Protein AF-W8AX27-F1 (afdb_monomer_lite)

Radius of gyration: 18.84 Å; chains: 1; bounding box: 61×30×51 Å

Sequence (114 aa):
TGNIMEIKFDPLTFINRMGEYNGENTAELVQFVNKVELLLHSMNNYSIQSQKFIVLQIRDKIVGKANTTLLWYSIDTTNWNEIKRVL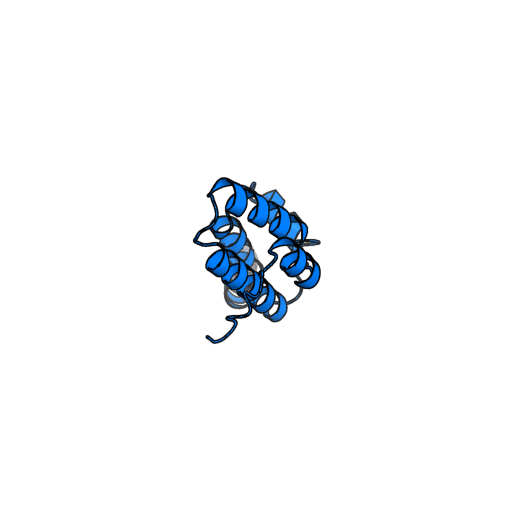IENFSERNTFLQLHEKAEKVIHKNITQ

Secondary structure (DSSP, 8-state):
----------HHHHHHHH--B-SS-HHHHHHHHHHHHHHHHHTTTS-HHHHHHHHHHHHTTB-HHHHHHHHHTT--TT-HHHHHHHHHHHHSHHHHHHHHHHHHHHHHHHHH--

Organism: Ceratitis capitata (NCBI:txid7213)

Foldseek 3Di:
DDPPPPPPDDLLVLLVVQAAAALDDQVNLVSLLVSLVVSLVVCPVPDLVVLLVSLLSSLVSYHHPLVVQCVVVVDDSSDVVRSNVSSCCRRHPVNVVVVVVVVVVVVVVVVVVD

Structure (mmCIF, N/CA/C/O backbone):
data_AF-W8AX27-F1
#
_entry.id   AF-W8AX27-F1
#
loop_
_atom_site.group_PDB
_atom_site.id
_atom_site.type_symbol
_atom_site.label_atom_id
_atom_site.label_alt_id
_atom_site.label_comp_id
_atom_site.label_asym_id
_atom_site.label_entity_id
_atom_site.label_seq_id
_atom_site.pdbx_PDB_ins_code
_atom_site.Cartn_x
_atom_site.Cartn_y
_atom_site.Cartn_z
_atom_site.occupancy
_atom_site.B_iso_or_equiv
_atom_site.auth_seq_id
_atom_site.auth_comp_id
_atom_site.auth_asym_id
_atom_site.auth_atom_id
_atom_site.pdbx_PDB_model_num
ATOM 1 N N . THR A 1 1 ? 36.597 -13.026 -17.322 1.00 39.47 1 THR A N 1
ATOM 2 C CA . THR A 1 1 ? 35.447 -12.103 -17.427 1.00 39.47 1 THR A CA 1
ATOM 3 C C . THR A 1 1 ? 34.265 -12.761 -16.753 1.00 39.47 1 THR A C 1
ATOM 5 O O . THR A 1 1 ? 33.764 -13.755 -17.257 1.00 39.47 1 THR A O 1
ATOM 8 N N . GLY A 1 2 ? 33.913 -12.319 -15.544 1.00 40.03 2 GLY A N 1
ATOM 9 C CA . GLY A 1 2 ? 32.775 -12.880 -14.815 1.00 40.03 2 GLY A CA 1
ATOM 10 C C . GLY A 1 2 ? 31.476 -12.405 -15.454 1.00 40.03 2 GLY A C 1
ATOM 11 O O . GLY A 1 2 ? 31.279 -11.201 -15.584 1.00 40.03 2 GLY A O 1
ATOM 12 N N . ASN A 1 3 ? 30.618 -13.337 -15.871 1.00 43.12 3 ASN A N 1
ATOM 13 C CA . ASN A 1 3 ? 29.241 -13.024 -16.238 1.00 43.12 3 ASN A CA 1
ATOM 14 C C . ASN A 1 3 ? 28.543 -12.480 -14.989 1.00 43.12 3 ASN A C 1
ATOM 16 O O . ASN A 1 3 ? 28.158 -13.246 -14.106 1.00 43.12 3 ASN A O 1
ATOM 20 N N . ILE A 1 4 ? 28.413 -11.157 -14.899 1.00 50.44 4 ILE A N 1
ATOM 21 C CA . ILE A 1 4 ? 27.497 -10.529 -13.954 1.00 50.44 4 ILE A CA 1
ATOM 22 C C . ILE A 1 4 ? 26.110 -10.911 -14.458 1.00 50.44 4 ILE A C 1
ATOM 24 O O . ILE A 1 4 ? 25.650 -10.424 -15.487 1.00 50.44 4 ILE A O 1
ATOM 28 N N . MET A 1 5 ? 25.489 -11.876 -13.789 1.00 47.81 5 MET A N 1
ATOM 29 C CA . MET A 1 5 ? 24.117 -12.263 -14.068 1.00 47.81 5 MET A CA 1
ATOM 30 C C . MET A 1 5 ? 23.237 -11.071 -13.670 1.00 47.81 5 MET A C 1
ATOM 32 O O . MET A 1 5 ? 23.000 -10.842 -12.486 1.00 47.81 5 MET A O 1
ATOM 36 N N . GLU A 1 6 ? 22.818 -10.261 -14.643 1.00 53.88 6 GLU A N 1
ATOM 37 C CA . GLU A 1 6 ? 21.835 -9.203 -14.411 1.00 53.88 6 GLU A CA 1
ATOM 38 C C . GLU A 1 6 ? 20.514 -9.858 -14.007 1.00 53.88 6 GLU A C 1
ATOM 40 O O . GLU A 1 6 ? 19.770 -10.389 -14.835 1.00 53.88 6 GLU A O 1
ATOM 45 N N . ILE A 1 7 ? 20.218 -9.839 -12.710 1.00 58.00 7 ILE A N 1
ATOM 46 C CA . ILE A 1 7 ? 18.887 -10.166 -12.215 1.00 58.00 7 ILE A CA 1
ATOM 47 C C . ILE A 1 7 ? 17.970 -9.042 -12.698 1.00 58.00 7 ILE A C 1
ATOM 49 O O . ILE A 1 7 ? 17.965 -7.946 -12.138 1.00 58.00 7 ILE A O 1
ATOM 53 N N . LYS A 1 8 ? 17.205 -9.299 -13.763 1.00 64.06 8 LYS A N 1
ATOM 54 C CA . LYS A 1 8 ? 16.155 -8.386 -14.220 1.00 64.06 8 LYS A CA 1
ATOM 55 C C . LYS A 1 8 ? 15.038 -8.386 -13.186 1.00 64.06 8 LYS A C 1
ATOM 57 O O . LYS A 1 8 ? 14.189 -9.273 -13.174 1.00 64.06 8 LYS A O 1
ATOM 62 N N . PHE A 1 9 ? 15.078 -7.412 -12.286 1.00 77.38 9 PHE A N 1
ATOM 63 C CA . PHE A 1 9 ? 13.979 -7.154 -11.373 1.00 77.38 9 PHE A CA 1
ATOM 64 C C . PHE A 1 9 ? 12.752 -6.729 -12.186 1.00 77.38 9 PHE A C 1
ATOM 66 O O . PHE A 1 9 ? 12.813 -5.749 -12.926 1.00 77.38 9 PHE A O 1
ATOM 73 N N . ASP A 1 10 ? 11.663 -7.485 -12.061 1.00 86.75 10 ASP A N 1
ATOM 74 C CA . ASP A 1 10 ? 10.373 -7.174 -12.674 1.00 86.75 10 ASP A CA 1
ATOM 75 C C . ASP A 1 10 ? 9.408 -6.651 -11.591 1.00 86.75 10 ASP A C 1
ATOM 77 O O . ASP A 1 10 ? 8.897 -7.446 -10.787 1.00 86.75 10 ASP A O 1
ATOM 81 N N . PRO A 1 11 ? 9.141 -5.328 -11.567 1.00 89.19 11 PRO A N 1
ATOM 82 C CA . PRO A 1 1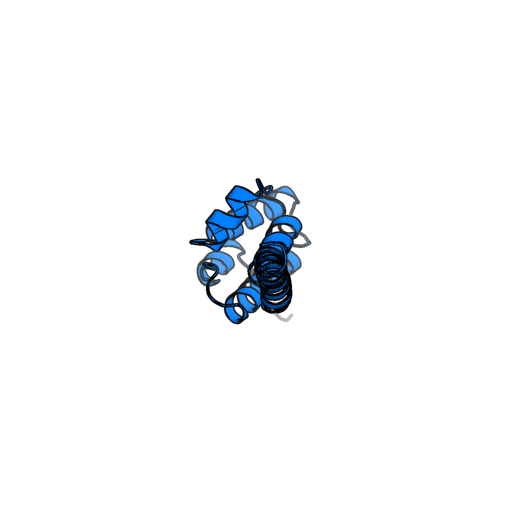1 ? 8.218 -4.700 -10.628 1.00 89.19 11 PRO A CA 1
ATOM 83 C C . PRO A 1 11 ? 6.831 -5.347 -10.585 1.00 89.19 11 PRO A C 1
ATOM 85 O O . PRO A 1 11 ? 6.261 -5.507 -9.508 1.00 89.19 11 PRO A O 1
ATOM 88 N N . LEU A 1 12 ? 6.280 -5.752 -11.732 1.00 91.12 12 LEU A N 1
ATOM 89 C CA . LEU A 1 12 ? 4.920 -6.289 -11.801 1.00 91.12 12 LEU A CA 1
ATOM 90 C C . LEU A 1 12 ? 4.855 -7.701 -11.228 1.00 91.12 12 LEU A C 1
ATOM 92 O O . LEU A 1 12 ? 3.949 -8.028 -10.457 1.00 91.12 12 LEU A O 1
ATOM 96 N N . THR A 1 13 ? 5.857 -8.526 -11.536 1.00 91.25 13 THR A N 1
ATOM 97 C CA . THR A 1 13 ? 5.993 -9.849 -10.920 1.00 91.25 13 THR A CA 1
ATOM 98 C C . THR A 1 13 ? 6.158 -9.739 -9.402 1.00 91.25 13 THR A C 1
ATOM 100 O O . THR A 1 13 ? 5.566 -10.533 -8.666 1.00 91.25 13 THR A O 1
ATOM 103 N N . PHE A 1 14 ? 6.907 -8.744 -8.912 1.00 92.06 14 PHE A N 1
ATOM 104 C CA . PHE A 1 14 ? 7.035 -8.488 -7.476 1.00 92.06 14 PHE A CA 1
ATOM 105 C C . PHE A 1 14 ? 5.685 -8.125 -6.837 1.00 92.06 14 PHE A C 1
ATOM 107 O O . PHE A 1 14 ? 5.291 -8.748 -5.850 1.00 92.06 14 PHE A O 1
ATOM 114 N N . ILE A 1 15 ? 4.940 -7.183 -7.425 1.00 93.62 15 ILE A N 1
ATOM 115 C CA . ILE A 1 15 ? 3.627 -6.738 -6.922 1.00 93.62 15 ILE A CA 1
ATOM 116 C C . ILE A 1 15 ? 2.636 -7.899 -6.853 1.00 93.62 15 ILE A C 1
ATOM 118 O O . ILE A 1 15 ? 1.926 -8.054 -5.860 1.00 93.62 15 ILE A O 1
ATOM 122 N N . ASN A 1 16 ? 2.616 -8.764 -7.866 1.00 91.44 16 ASN A N 1
ATOM 123 C CA . ASN A 1 16 ? 1.728 -9.925 -7.884 1.00 91.44 16 ASN A CA 1
ATOM 124 C C . ASN A 1 16 ? 2.028 -10.942 -6.774 1.00 91.44 16 ASN A C 1
ATOM 126 O O . ASN A 1 16 ? 1.125 -11.660 -6.355 1.00 91.44 16 ASN A O 1
ATOM 130 N N . ARG A 1 17 ? 3.264 -10.982 -6.265 1.00 91.69 17 ARG A N 1
ATOM 131 C CA . ARG A 1 17 ? 3.682 -11.857 -5.156 1.00 91.69 17 ARG A CA 1
ATOM 132 C C . ARG A 1 17 ? 3.624 -11.183 -3.785 1.00 91.69 17 ARG A C 1
ATOM 134 O O . ARG A 1 17 ? 3.809 -11.852 -2.772 1.00 91.69 17 ARG A O 1
ATOM 141 N N . MET A 1 18 ? 3.398 -9.872 -3.735 1.00 90.25 18 MET A N 1
ATOM 142 C CA . MET A 1 18 ? 3.451 -9.083 -2.503 1.00 90.25 18 MET A CA 1
ATOM 143 C C . MET A 1 18 ? 2.340 -9.455 -1.508 1.00 90.25 18 MET A C 1
ATOM 145 O O . MET A 1 18 ? 2.559 -9.340 -0.297 1.00 90.25 18 MET A O 1
ATOM 149 N N . GLY A 1 19 ? 1.209 -9.953 -2.019 1.00 92.25 19 GLY A N 1
ATOM 150 C CA . GLY A 1 19 ? -0.029 -10.148 -1.268 1.00 92.25 19 GLY A CA 1
ATOM 151 C C . GLY A 1 19 ? -0.872 -8.873 -1.219 1.00 92.25 19 GLY A C 1
ATOM 152 O O . GLY A 1 19 ? -0.452 -7.816 -1.696 1.00 92.25 19 GLY A O 1
ATOM 153 N N . GLU A 1 20 ? -2.070 -8.992 -0.659 1.00 96.75 20 GLU A N 1
ATOM 154 C CA . GLU A 1 20 ? -2.997 -7.878 -0.461 1.00 96.75 20 GLU A CA 1
ATOM 155 C C . GLU A 1 20 ? -2.976 -7.412 0.996 1.00 96.75 20 GLU A C 1
ATOM 157 O O . GLU A 1 20 ? -2.662 -8.188 1.898 1.00 96.75 20 GLU A O 1
ATOM 162 N N . TYR A 1 21 ? -3.333 -6.150 1.228 1.00 97.62 21 TYR A N 1
ATOM 163 C CA . TYR A 1 21 ? -3.545 -5.611 2.567 1.00 97.62 21 TYR A CA 1
ATOM 164 C C . TYR A 1 21 ? -4.994 -5.149 2.735 1.00 97.62 21 TYR A C 1
ATOM 166 O O . TYR A 1 21 ? -5.460 -4.280 1.996 1.00 97.62 21 TYR A O 1
ATOM 174 N N . ASN A 1 22 ? -5.704 -5.723 3.711 1.00 97.19 22 ASN A N 1
ATOM 175 C CA . ASN A 1 22 ? -7.142 -5.511 3.912 1.00 97.19 22 ASN A CA 1
ATOM 176 C C . ASN A 1 22 ? -7.493 -4.520 5.042 1.00 97.19 22 ASN A C 1
ATOM 178 O O . ASN A 1 22 ? -8.639 -4.065 5.118 1.00 97.19 22 ASN A O 1
ATOM 182 N N . GLY A 1 23 ? -6.535 -4.158 5.903 1.00 94.75 23 GLY A N 1
ATOM 183 C CA . GLY A 1 23 ? -6.774 -3.285 7.057 1.00 94.75 23 GLY A CA 1
ATOM 184 C C . GLY A 1 23 ? -7.058 -3.986 8.393 1.00 94.75 23 GLY A C 1
ATOM 185 O O . GLY A 1 23 ? -7.589 -3.328 9.289 1.00 94.75 23 GLY A O 1
ATOM 186 N N . GLU A 1 24 ? -6.768 -5.282 8.540 1.00 92.38 24 GLU A N 1
ATOM 187 C CA . GLU A 1 24 ? -7.067 -6.044 9.766 1.00 92.38 24 GLU A CA 1
ATOM 188 C C . GLU A 1 24 ? -5.892 -6.159 10.746 1.00 92.38 24 GLU A C 1
ATOM 190 O O . GLU A 1 24 ? -6.117 -6.158 11.956 1.00 92.38 24 GLU A O 1
ATOM 195 N N . ASN A 1 25 ? -4.651 -6.239 10.255 1.00 90.81 25 ASN A N 1
ATOM 196 C CA . ASN A 1 25 ? -3.484 -6.551 11.082 1.00 90.81 25 ASN A CA 1
ATOM 197 C C . ASN A 1 25 ? -2.335 -5.540 10.901 1.00 90.81 25 ASN A C 1
ATOM 199 O O . ASN A 1 25 ? -1.833 -5.322 9.798 1.00 90.81 25 ASN A O 1
ATOM 203 N N . THR A 1 26 ? -1.862 -4.964 12.009 1.00 89.94 26 THR A N 1
ATOM 204 C CA . THR A 1 26 ? -0.752 -3.995 12.030 1.00 89.94 26 THR A CA 1
ATOM 205 C C . THR A 1 26 ? 0.578 -4.584 11.554 1.00 89.94 26 THR A C 1
ATOM 207 O O . THR A 1 26 ? 1.350 -3.908 10.876 1.00 89.94 26 THR A O 1
ATOM 210 N N . ALA A 1 27 ? 0.882 -5.839 11.885 1.00 89.62 27 ALA A N 1
ATOM 211 C CA . ALA A 1 27 ? 2.104 -6.492 11.424 1.00 89.62 27 ALA A CA 1
ATOM 212 C C . ALA A 1 27 ? 2.079 -6.695 9.901 1.00 89.62 27 ALA A C 1
ATOM 214 O O . ALA A 1 27 ? 3.093 -6.483 9.235 1.00 89.62 27 ALA A O 1
ATOM 215 N N . GLU A 1 28 ? 0.915 -7.031 9.339 1.00 93.50 28 GLU A N 1
ATOM 216 C CA . GLU A 1 28 ? 0.730 -7.119 7.886 1.00 93.50 28 GLU A CA 1
ATOM 217 C C . GLU A 1 28 ? 0.871 -5.753 7.216 1.00 93.50 28 GLU A C 1
ATOM 219 O O . GLU A 1 28 ? 1.522 -5.660 6.176 1.00 93.50 28 GLU A O 1
ATOM 224 N N . LEU A 1 29 ? 0.368 -4.680 7.840 1.00 94.88 29 LEU A N 1
ATOM 225 C CA . LEU A 1 29 ? 0.603 -3.311 7.373 1.00 94.88 29 LEU A CA 1
ATOM 226 C C . LEU A 1 29 ? 2.100 -3.002 7.276 1.00 94.88 29 LEU A C 1
ATOM 228 O O . LEU A 1 29 ? 2.557 -2.494 6.253 1.00 94.88 29 LEU A O 1
ATOM 232 N N . VAL A 1 30 ? 2.870 -3.308 8.325 1.00 91.38 30 VAL A N 1
ATOM 233 C CA . VAL A 1 30 ? 4.320 -3.056 8.345 1.00 91.38 30 VAL A CA 1
ATOM 234 C C . VAL A 1 30 ? 5.018 -3.840 7.236 1.00 91.38 30 VAL A C 1
ATOM 236 O O . VAL A 1 30 ? 5.834 -3.283 6.503 1.00 91.38 30 VAL A O 1
ATOM 239 N N . GLN A 1 31 ? 4.678 -5.120 7.069 1.00 92.81 31 GLN A N 1
ATOM 240 C CA . GLN A 1 31 ? 5.245 -5.943 6.002 1.00 92.81 31 GLN A CA 1
ATOM 241 C C . GLN A 1 31 ? 4.884 -5.412 4.613 1.00 92.81 31 GLN A C 1
ATOM 243 O O . GLN A 1 31 ? 5.752 -5.348 3.743 1.00 92.81 31 GLN A O 1
ATOM 248 N N . PHE A 1 32 ? 3.628 -5.018 4.402 1.00 95.88 32 PHE A N 1
ATOM 249 C CA . PHE A 1 32 ? 3.155 -4.451 3.144 1.00 95.88 32 PHE A CA 1
ATOM 250 C C . PHE A 1 32 ? 3.903 -3.158 2.803 1.00 95.88 32 PHE A C 1
ATOM 252 O O . PHE A 1 32 ? 4.489 -3.053 1.726 1.00 95.88 32 PHE A O 1
ATOM 259 N N . VAL A 1 33 ? 3.970 -2.210 3.744 1.00 95.44 33 VAL A N 1
ATOM 260 C CA . VAL A 1 33 ? 4.677 -0.932 3.568 1.00 95.44 33 VAL A CA 1
ATOM 261 C C . VAL A 1 33 ? 6.154 -1.160 3.250 1.00 95.44 33 VAL A C 1
ATOM 263 O O . VAL A 1 33 ? 6.650 -0.600 2.275 1.00 95.44 33 VAL A O 1
ATOM 266 N N . ASN A 1 34 ? 6.840 -2.031 3.994 1.00 93.06 34 ASN A N 1
ATOM 267 C CA . ASN A 1 34 ? 8.259 -2.314 3.762 1.00 93.06 34 ASN A CA 1
ATOM 268 C C . ASN A 1 34 ? 8.520 -2.915 2.371 1.00 93.06 34 ASN A C 1
ATOM 270 O O . ASN A 1 34 ? 9.494 -2.550 1.713 1.00 93.06 34 ASN A O 1
ATOM 274 N N . LYS A 1 35 ? 7.652 -3.822 1.897 1.00 94.00 35 LYS A N 1
ATOM 275 C CA . LYS A 1 35 ? 7.761 -4.396 0.544 1.00 94.00 35 LYS A CA 1
ATOM 276 C C . LYS A 1 35 ? 7.585 -3.324 -0.534 1.00 94.00 35 LYS A C 1
ATOM 278 O O . LYS A 1 35 ? 8.342 -3.321 -1.503 1.00 94.00 35 LYS A O 1
ATOM 283 N N . VAL A 1 36 ? 6.629 -2.408 -0.361 1.00 95.69 36 VAL A N 1
ATOM 284 C CA . VAL A 1 36 ? 6.415 -1.297 -1.300 1.00 95.69 36 VAL A CA 1
ATOM 285 C C . VAL A 1 36 ? 7.605 -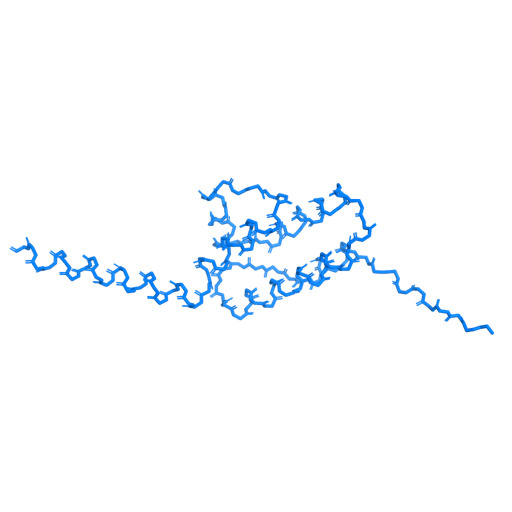0.338 -1.310 1.00 95.69 36 VAL A C 1
ATOM 287 O O . VAL A 1 36 ? 8.059 0.054 -2.381 1.00 95.69 36 VAL A O 1
ATOM 290 N N . GLU A 1 37 ? 8.150 0.020 -0.148 1.00 94.00 37 GLU A N 1
ATOM 291 C CA . GLU A 1 37 ? 9.312 0.913 -0.078 1.00 94.00 37 GLU A CA 1
ATOM 292 C C . GLU A 1 37 ? 10.551 0.306 -0.733 1.00 94.00 37 GLU A C 1
ATOM 294 O O . GLU A 1 37 ? 11.242 0.993 -1.486 1.00 94.00 37 GLU A O 1
ATOM 299 N N . LEU A 1 38 ? 10.795 -0.989 -0.516 1.00 92.06 38 LEU A N 1
ATOM 300 C CA . LEU A 1 38 ? 11.870 -1.715 -1.189 1.00 92.06 38 LEU A CA 1
ATOM 301 C C . LEU A 1 38 ? 11.694 -1.688 -2.714 1.00 92.06 38 LEU A C 1
ATOM 303 O O . LEU A 1 38 ? 12.647 -1.409 -3.445 1.00 92.06 38 LEU A O 1
ATOM 307 N N . LEU A 1 39 ? 10.472 -1.944 -3.189 1.00 93.19 39 LEU A N 1
ATOM 308 C CA . LEU A 1 39 ? 10.126 -1.889 -4.606 1.00 93.19 39 LEU A CA 1
ATOM 309 C C . LEU A 1 39 ? 10.390 -0.493 -5.183 1.00 93.19 39 LEU A C 1
ATOM 311 O O . LEU A 1 39 ? 11.141 -0.369 -6.147 1.00 93.19 39 LEU A O 1
ATOM 315 N N . LEU A 1 40 ? 9.837 0.562 -4.586 1.00 91.88 40 LEU A N 1
ATOM 316 C CA . LEU A 1 40 ? 10.003 1.924 -5.099 1.00 91.88 40 LEU A CA 1
ATOM 317 C C . LEU A 1 40 ? 11.469 2.373 -5.069 1.00 91.88 40 LEU A C 1
ATOM 319 O O . LEU A 1 40 ? 11.934 2.977 -6.032 1.00 91.88 40 LEU A O 1
ATOM 323 N N . HIS A 1 41 ? 12.227 1.995 -4.036 1.00 91.56 41 HIS A N 1
ATOM 324 C CA . HIS A 1 41 ? 13.662 2.269 -3.969 1.00 91.56 41 HIS A CA 1
ATOM 325 C C . HIS A 1 41 ? 14.438 1.597 -5.115 1.00 91.56 41 HIS A C 1
ATOM 327 O O . HIS A 1 41 ? 15.290 2.224 -5.746 1.00 91.56 41 HIS A O 1
ATOM 333 N N . SER A 1 42 ? 14.109 0.343 -5.445 1.00 89.56 42 SER A N 1
ATOM 334 C CA . SER A 1 42 ? 14.714 -0.367 -6.585 1.00 89.56 42 SER A CA 1
ATOM 335 C C . SER A 1 42 ? 14.390 0.274 -7.943 1.00 89.56 42 SER A C 1
ATOM 337 O O . SER A 1 42 ? 15.080 0.037 -8.935 1.00 89.56 42 SER A O 1
ATOM 339 N N . MET A 1 43 ? 13.362 1.125 -7.980 1.00 89.75 43 MET A N 1
ATOM 340 C CA . MET A 1 43 ? 12.879 1.810 -9.171 1.00 89.75 43 MET A CA 1
ATOM 341 C C . MET A 1 43 ? 13.352 3.262 -9.290 1.00 89.75 43 MET A C 1
ATOM 343 O O . MET A 1 43 ? 12.903 3.965 -10.192 1.00 89.75 43 MET A O 1
ATOM 347 N N . ASN A 1 44 ? 14.290 3.720 -8.456 1.00 88.56 44 ASN A N 1
ATOM 348 C CA . ASN A 1 44 ? 14.764 5.113 -8.471 1.00 88.56 44 ASN A CA 1
ATOM 349 C C . ASN A 1 44 ? 15.295 5.586 -9.839 1.00 88.56 44 ASN A C 1
ATOM 351 O O . ASN A 1 44 ? 15.202 6.769 -10.155 1.00 88.56 44 ASN A O 1
ATOM 355 N N . ASN A 1 45 ? 15.807 4.669 -10.668 1.00 89.38 45 ASN A N 1
ATOM 356 C CA . ASN A 1 45 ? 16.314 4.975 -12.013 1.00 89.38 45 ASN A CA 1
ATOM 357 C C . ASN A 1 45 ? 15.236 4.900 -13.114 1.00 89.38 45 ASN A C 1
ATOM 359 O O . ASN A 1 45 ? 15.526 5.153 -14.282 1.00 89.38 45 ASN A O 1
ATOM 363 N N . TYR A 1 46 ? 14.003 4.521 -12.772 1.00 89.75 46 TYR A N 1
ATOM 364 C CA . TYR A 1 46 ? 12.882 4.465 -13.708 1.00 89.75 46 TYR A CA 1
ATOM 365 C C . TYR A 1 46 ? 12.272 5.854 -13.882 1.00 89.75 46 TYR A C 1
ATOM 367 O O . TYR A 1 46 ? 12.340 6.701 -12.991 1.00 89.75 46 TYR A O 1
ATOM 375 N N . SER A 1 47 ? 11.604 6.071 -15.017 1.00 94.00 47 SER A N 1
ATOM 376 C CA . SER A 1 47 ? 10.886 7.322 -15.264 1.00 94.00 47 SER A CA 1
ATOM 377 C C . SER A 1 47 ? 9.804 7.582 -14.207 1.00 94.00 47 SER A C 1
ATOM 379 O O . SER A 1 47 ? 9.185 6.649 -13.689 1.00 94.00 47 SER A O 1
ATOM 381 N N . ILE A 1 48 ? 9.504 8.860 -13.956 1.00 91.81 48 ILE A N 1
ATOM 382 C CA . ILE A 1 48 ? 8.423 9.271 -13.044 1.00 91.81 48 ILE A CA 1
ATOM 383 C C . ILE A 1 48 ? 7.084 8.639 -13.456 1.00 91.81 48 ILE A C 1
ATOM 385 O O . ILE A 1 48 ? 6.316 8.211 -12.599 1.00 91.81 48 ILE A O 1
ATOM 389 N N . GLN A 1 49 ? 6.801 8.540 -14.760 1.00 93.44 49 GLN A N 1
ATOM 390 C CA . GLN A 1 49 ? 5.570 7.910 -15.248 1.00 93.44 49 GLN A CA 1
ATOM 391 C C . GLN A 1 49 ? 5.520 6.414 -14.917 1.00 93.44 49 GLN A C 1
ATOM 393 O O . GLN A 1 49 ? 4.490 5.927 -14.458 1.00 93.44 49 GLN A O 1
ATOM 398 N N . SER A 1 50 ? 6.634 5.696 -15.081 1.00 92.62 50 SER A N 1
ATOM 399 C CA . SER A 1 50 ? 6.729 4.280 -14.709 1.00 92.62 50 SER A CA 1
ATOM 400 C C . SER A 1 50 ? 6.561 4.082 -13.202 1.00 92.62 50 SER A C 1
ATOM 402 O O . SER A 1 50 ? 5.858 3.166 -12.787 1.00 92.62 50 SER A O 1
ATOM 404 N N . GLN A 1 51 ? 7.149 4.957 -12.381 1.00 92.75 51 GLN A N 1
ATOM 405 C CA . GLN A 1 51 ? 6.969 4.914 -10.927 1.00 92.75 51 GLN A CA 1
ATOM 406 C C . GLN A 1 51 ? 5.500 5.145 -10.544 1.00 92.75 51 GLN A C 1
ATOM 408 O O . GLN A 1 51 ? 4.938 4.353 -9.792 1.00 92.75 51 GLN A O 1
ATOM 413 N N . LYS A 1 52 ? 4.838 6.159 -11.122 1.00 94.44 52 LYS A N 1
ATOM 414 C CA . LYS A 1 52 ? 3.402 6.417 -10.903 1.00 94.44 52 LYS A CA 1
ATOM 415 C C . LYS A 1 52 ? 2.525 5.237 -11.313 1.00 94.44 52 LYS A C 1
ATOM 417 O O . LYS A 1 52 ? 1.610 4.876 -10.579 1.00 94.44 52 LYS A O 1
ATOM 422 N N . PHE A 1 53 ? 2.820 4.617 -12.454 1.00 94.19 53 PHE A N 1
ATOM 423 C CA . PHE A 1 53 ? 2.118 3.415 -12.898 1.00 94.19 53 PHE A CA 1
ATOM 424 C C . PHE A 1 53 ? 2.260 2.274 -11.885 1.00 94.19 53 PHE A C 1
ATOM 426 O O . PHE A 1 53 ? 1.273 1.633 -11.540 1.00 94.19 53 PHE A O 1
ATOM 433 N N . ILE A 1 54 ? 3.456 2.058 -11.340 1.00 95.06 54 ILE A N 1
ATOM 434 C CA . ILE A 1 54 ? 3.661 1.053 -10.294 1.00 95.06 54 ILE A CA 1
ATOM 435 C C . ILE A 1 54 ? 2.898 1.382 -9.010 1.00 95.06 54 ILE A C 1
ATOM 437 O O . ILE A 1 54 ? 2.317 0.475 -8.417 1.00 95.06 54 ILE A O 1
ATOM 441 N N . VAL A 1 55 ? 2.812 2.652 -8.607 1.00 96.00 55 VAL A N 1
ATOM 442 C CA . VAL A 1 55 ? 1.978 3.044 -7.457 1.00 96.00 55 VAL A CA 1
ATOM 443 C C . VAL A 1 55 ? 0.499 2.721 -7.699 1.00 96.00 55 VAL A C 1
ATOM 445 O O . VAL A 1 55 ? -0.153 2.220 -6.785 1.00 96.00 55 VAL A O 1
ATOM 448 N N . LEU A 1 56 ? -0.015 2.884 -8.925 1.00 95.12 56 LEU A N 1
ATOM 449 C CA . LEU A 1 56 ? -1.371 2.431 -9.272 1.00 95.12 56 LEU A CA 1
ATOM 450 C C . LEU A 1 56 ? -1.528 0.914 -9.097 1.00 95.12 56 LEU A C 1
ATOM 452 O O . LEU A 1 56 ? -2.496 0.460 -8.501 1.00 95.12 56 LEU A O 1
ATOM 456 N N . GLN A 1 57 ? -0.551 0.123 -9.542 1.00 95.62 57 GLN A N 1
ATOM 457 C CA . GLN A 1 57 ? -0.593 -1.335 -9.368 1.00 95.62 57 GLN A CA 1
ATOM 458 C C . GLN A 1 57 ? -0.503 -1.757 -7.890 1.00 95.62 57 GLN A C 1
ATOM 460 O O . GLN A 1 57 ? -1.122 -2.736 -7.479 1.00 95.62 57 GLN A O 1
ATOM 465 N N . ILE A 1 58 ? 0.241 -1.013 -7.065 1.00 96.25 58 ILE A N 1
ATOM 466 C CA . ILE A 1 58 ? 0.261 -1.195 -5.606 1.00 96.25 58 ILE A CA 1
ATOM 467 C C . ILE A 1 58 ? -1.105 -0.851 -5.002 1.00 96.25 58 ILE A C 1
ATOM 469 O O . ILE A 1 58 ? -1.562 -1.543 -4.092 1.00 96.25 58 ILE A O 1
ATOM 473 N N . ARG A 1 59 ? -1.772 0.199 -5.501 1.00 95.31 59 ARG A N 1
ATOM 474 C CA . ARG A 1 59 ? -3.084 0.638 -5.013 1.00 95.31 59 ARG A CA 1
ATOM 475 C C . ARG A 1 59 ? -4.146 -0.452 -5.148 1.00 95.31 59 ARG A C 1
ATOM 477 O O . ARG A 1 59 ? -4.965 -0.576 -4.236 1.00 95.31 59 ARG A O 1
ATOM 484 N N . ASP A 1 60 ? -4.077 -1.250 -6.212 1.00 94.94 60 ASP A N 1
ATOM 485 C CA . ASP A 1 60 ? -4.959 -2.398 -6.455 1.00 94.94 60 ASP A CA 1
ATOM 486 C C . ASP A 1 60 ? -4.747 -3.545 -5.450 1.00 94.94 60 ASP A C 1
ATOM 488 O O . ASP A 1 60 ? -5.640 -4.361 -5.243 1.00 94.94 60 ASP A O 1
ATOM 492 N N . LYS A 1 61 ? -3.586 -3.602 -4.780 1.00 97.31 61 LYS A N 1
ATOM 493 C CA . LYS A 1 61 ? -3.306 -4.569 -3.701 1.00 97.31 61 LYS A CA 1
ATOM 494 C C . LYS A 1 61 ? -3.815 -4.117 -2.334 1.00 97.31 61 LYS A C 1
ATOM 496 O O . LYS A 1 61 ? -3.682 -4.853 -1.358 1.00 97.31 61 LYS A O 1
ATOM 501 N N . ILE A 1 62 ? -4.387 -2.919 -2.238 1.00 96.75 62 ILE A N 1
ATOM 502 C CA . ILE A 1 62 ? -5.010 -2.420 -1.013 1.00 96.75 62 ILE A CA 1
ATOM 503 C C . ILE A 1 62 ? -6.513 -2.644 -1.135 1.00 96.75 62 ILE A C 1
ATOM 505 O O . ILE A 1 62 ? -7.188 -1.988 -1.929 1.00 96.75 62 ILE A O 1
ATOM 509 N N . VAL A 1 63 ? -7.032 -3.562 -0.326 1.00 96.81 63 VAL A N 1
ATOM 510 C CA . VAL A 1 63 ? -8.396 -4.092 -0.425 1.00 96.81 63 VAL A CA 1
ATOM 511 C C . VAL A 1 63 ? -9.168 -3.874 0.879 1.00 96.81 63 VAL A C 1
ATOM 513 O O . VAL A 1 63 ? -8.667 -3.270 1.830 1.00 96.81 63 VAL A O 1
ATOM 516 N N . GLY A 1 64 ? -10.422 -4.326 0.922 1.00 96.44 64 GLY A N 1
ATOM 517 C CA . GLY A 1 64 ? -11.226 -4.349 2.145 1.00 96.44 64 GLY A CA 1
ATOM 518 C C . GLY A 1 64 ? -11.360 -2.986 2.835 1.00 96.44 64 GLY A C 1
ATOM 519 O O . GLY A 1 64 ? -11.551 -1.953 2.189 1.00 96.44 64 GLY A O 1
ATOM 520 N N . LYS A 1 65 ? -11.246 -2.989 4.168 1.00 95.44 65 LYS A N 1
ATOM 521 C CA . LYS A 1 65 ? -11.386 -1.794 5.012 1.00 95.44 65 LYS A CA 1
ATOM 522 C C . LYS A 1 65 ? -10.330 -0.738 4.682 1.00 95.44 65 LYS A C 1
ATOM 524 O O . LYS A 1 65 ? -10.654 0.447 4.652 1.00 95.44 65 LYS A O 1
ATOM 529 N N . ALA A 1 66 ? -9.097 -1.155 4.394 1.00 95.12 66 ALA A N 1
ATOM 530 C CA . ALA A 1 66 ? -8.028 -0.243 3.992 1.00 95.12 66 ALA A CA 1
ATOM 531 C C . ALA A 1 66 ? -8.382 0.523 2.710 1.00 95.12 66 ALA A C 1
ATOM 533 O O . ALA A 1 66 ? -8.212 1.742 2.650 1.00 95.12 66 ALA A O 1
ATOM 534 N N . ASN A 1 67 ? -8.955 -0.164 1.716 1.00 95.62 67 ASN A N 1
ATOM 535 C CA . ASN A 1 67 ? -9.423 0.474 0.488 1.00 95.62 67 ASN A CA 1
ATOM 536 C C . ASN A 1 67 ? -10.531 1.502 0.756 1.00 95.62 67 ASN A C 1
ATOM 538 O O . ASN A 1 67 ? -10.459 2.627 0.264 1.00 95.62 67 ASN A O 1
ATOM 542 N N . THR A 1 68 ? -11.534 1.132 1.557 1.00 94.88 68 THR A N 1
ATOM 543 C CA . THR A 1 68 ? -12.636 2.032 1.924 1.00 94.88 68 THR A CA 1
ATOM 544 C C . THR A 1 68 ? -12.126 3.294 2.616 1.00 94.88 68 THR A C 1
ATOM 546 O O . THR A 1 68 ? -12.559 4.392 2.273 1.00 94.88 68 THR A O 1
ATOM 549 N N . THR A 1 69 ? -11.162 3.167 3.534 1.00 93.50 69 THR A N 1
ATOM 550 C CA . THR A 1 69 ? -10.541 4.323 4.190 1.00 93.50 69 THR A CA 1
ATOM 551 C C . THR A 1 69 ? -9.839 5.232 3.184 1.00 93.50 69 THR A C 1
ATOM 553 O O . THR A 1 69 ? -10.052 6.438 3.214 1.00 93.50 69 THR A O 1
ATOM 556 N N . LEU A 1 70 ? -9.055 4.690 2.249 1.00 93.12 70 LEU A N 1
ATOM 557 C CA . LEU A 1 70 ? -8.392 5.514 1.231 1.00 93.12 70 LEU A CA 1
ATOM 558 C C . LEU A 1 70 ? -9.386 6.270 0.337 1.00 93.12 70 LEU A C 1
ATOM 560 O O . LEU A 1 70 ? -9.124 7.418 -0.019 1.00 93.12 70 LEU A O 1
ATOM 564 N N . LEU A 1 71 ? -10.527 5.654 0.004 1.00 91.75 71 LEU A N 1
ATOM 565 C CA . LEU A 1 71 ? -11.592 6.307 -0.763 1.00 91.75 71 LEU A CA 1
ATOM 566 C C . LEU A 1 71 ? -12.224 7.477 0.005 1.00 91.75 71 LEU A C 1
ATOM 568 O O . LEU A 1 71 ? -12.505 8.508 -0.597 1.00 91.75 71 LEU A O 1
ATOM 572 N N . TRP A 1 72 ? -12.406 7.362 1.324 1.00 91.56 72 TRP A N 1
ATOM 573 C CA . TRP A 1 72 ? -12.939 8.457 2.148 1.00 91.56 72 TRP A CA 1
ATOM 574 C C . TRP A 1 72 ? -12.028 9.679 2.216 1.00 91.56 72 TRP A C 1
ATOM 576 O O . TRP A 1 72 ? -12.519 10.798 2.335 1.00 91.56 72 TRP A O 1
ATOM 586 N N . TYR A 1 73 ? -10.716 9.477 2.134 1.00 88.00 73 TYR A N 1
ATOM 587 C CA . TYR A 1 73 ? -9.747 10.570 2.158 1.00 88.00 73 TYR A CA 1
ATOM 588 C C . TYR A 1 73 ? -9.495 11.195 0.774 1.00 88.00 73 TYR A C 1
ATOM 590 O O . TYR A 1 73 ? -8.686 12.115 0.683 1.00 88.00 73 TYR A O 1
ATOM 598 N N . SER A 1 74 ? -10.165 10.728 -0.293 1.00 86.12 74 SER A N 1
ATOM 599 C CA . SER A 1 74 ? -9.991 11.225 -1.672 1.00 86.12 74 SER A CA 1
ATOM 600 C C . SER A 1 74 ? -8.521 11.291 -2.118 1.00 86.12 74 SER A C 1
ATOM 602 O O . SER A 1 74 ? -8.097 12.253 -2.754 1.00 86.12 74 SER A O 1
ATOM 604 N N . ILE A 1 75 ? -7.731 10.281 -1.741 1.00 81.56 75 ILE A N 1
ATOM 605 C CA . ILE A 1 75 ? -6.275 10.265 -1.944 1.00 81.56 75 ILE A CA 1
ATOM 606 C C . ILE A 1 75 ? -5.910 10.122 -3.423 1.00 81.56 75 ILE A C 1
ATOM 608 O O . ILE A 1 75 ? -6.505 9.308 -4.136 1.00 81.56 75 ILE A O 1
ATOM 612 N N . ASP A 1 76 ? -4.875 10.850 -3.864 1.00 77.94 76 ASP A N 1
ATOM 613 C CA . ASP A 1 76 ? -4.259 10.624 -5.171 1.00 77.94 76 ASP A CA 1
ATOM 614 C C . ASP A 1 76 ? -3.660 9.212 -5.217 1.00 77.94 76 ASP A C 1
ATOM 616 O O . ASP A 1 76 ? -2.664 8.887 -4.566 1.00 77.94 76 ASP A O 1
ATOM 620 N N . THR A 1 77 ? -4.274 8.362 -6.036 1.00 81.19 77 THR A N 1
ATOM 621 C CA . THR A 1 77 ? -3.886 6.957 -6.225 1.00 81.19 77 THR A CA 1
ATOM 622 C C . THR A 1 77 ? -2.470 6.756 -6.773 1.00 81.19 77 THR A C 1
ATOM 624 O O . THR A 1 77 ? -1.989 5.627 -6.770 1.00 81.19 77 THR A O 1
ATOM 627 N N . THR A 1 78 ? -1.792 7.817 -7.222 1.00 89.38 78 THR A N 1
ATOM 628 C CA . THR A 1 78 ? -0.425 7.773 -7.761 1.00 89.38 78 THR A CA 1
ATOM 629 C C . THR A 1 78 ? 0.646 8.278 -6.788 1.00 89.38 78 THR A C 1
ATOM 631 O O . THR A 1 78 ? 1.835 8.192 -7.104 1.00 89.38 78 THR A O 1
ATOM 634 N N . ASN A 1 79 ? 0.267 8.770 -5.600 1.00 92.81 79 ASN A N 1
ATOM 635 C CA . ASN A 1 79 ? 1.197 9.277 -4.589 1.00 92.81 79 ASN A CA 1
ATOM 636 C C . ASN A 1 79 ? 1.339 8.300 -3.411 1.00 92.81 79 ASN A C 1
ATOM 638 O O . ASN A 1 79 ? 0.535 8.285 -2.477 1.00 92.81 79 ASN A O 1
ATOM 642 N N . TRP A 1 80 ? 2.416 7.509 -3.418 1.00 95.44 80 TRP A N 1
ATOM 643 C CA . TRP A 1 80 ? 2.668 6.532 -2.356 1.00 95.44 80 TRP A CA 1
ATOM 644 C C . TRP A 1 80 ? 2.786 7.162 -0.965 1.00 95.44 80 TRP A C 1
ATOM 646 O O . TRP A 1 80 ? 2.314 6.574 0.002 1.00 95.44 80 TRP A O 1
ATOM 656 N N . ASN A 1 81 ? 3.372 8.354 -0.838 1.00 94.19 81 ASN A N 1
ATOM 657 C CA . ASN A 1 81 ? 3.556 8.978 0.472 1.00 94.19 81 ASN A CA 1
ATOM 658 C C . ASN A 1 81 ? 2.215 9.347 1.115 1.00 94.19 81 ASN A C 1
ATOM 660 O O . ASN A 1 81 ? 2.042 9.163 2.320 1.00 94.19 81 ASN A O 1
ATOM 664 N N . GLU A 1 82 ? 1.250 9.812 0.320 1.00 94.31 82 GLU A N 1
ATOM 665 C CA . GLU A 1 82 ? -0.107 10.081 0.802 1.00 94.31 82 GLU A CA 1
ATOM 666 C C . GLU A 1 82 ? -0.839 8.796 1.189 1.00 94.31 82 GLU A C 1
ATOM 668 O O . GLU A 1 82 ? -1.416 8.727 2.276 1.00 94.31 82 GLU A O 1
ATOM 673 N N . ILE A 1 83 ? -0.754 7.761 0.347 1.00 96.19 83 ILE A N 1
ATOM 674 C CA . ILE A 1 83 ? -1.335 6.442 0.628 1.00 96.19 83 ILE A CA 1
ATOM 675 C C . ILE A 1 83 ? -0.754 5.878 1.931 1.00 96.19 83 ILE A C 1
ATOM 677 O O . ILE A 1 83 ? -1.498 5.558 2.858 1.00 96.19 83 ILE A O 1
ATOM 681 N N . LYS A 1 84 ? 0.579 5.809 2.036 1.00 95.62 84 LYS A N 1
ATOM 682 C CA . LYS A 1 84 ? 1.306 5.320 3.214 1.00 95.62 84 LYS A CA 1
ATOM 683 C C . LYS A 1 84 ? 0.886 6.074 4.469 1.00 95.62 84 LYS A C 1
ATOM 685 O O . LYS A 1 84 ? 0.623 5.441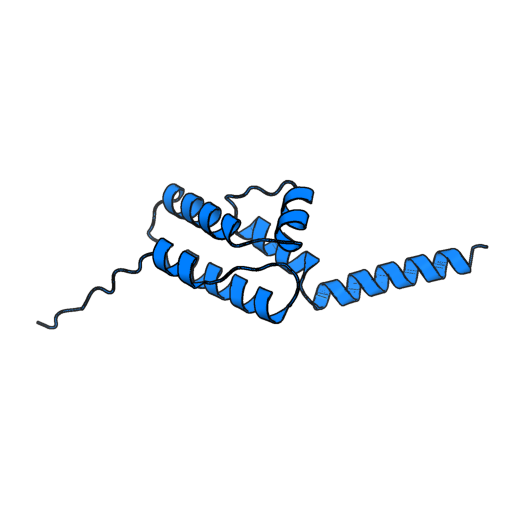 5.491 1.00 95.62 84 LYS A O 1
ATOM 690 N N . ARG A 1 85 ? 0.810 7.408 4.400 1.00 93.56 85 ARG A N 1
ATOM 691 C CA . ARG A 1 85 ? 0.403 8.247 5.530 1.00 93.56 85 ARG A CA 1
ATOM 692 C C . ARG A 1 85 ? -0.978 7.843 6.041 1.00 93.56 85 ARG A C 1
ATOM 694 O O . ARG A 1 85 ? -1.101 7.539 7.222 1.00 93.56 85 ARG A O 1
ATOM 701 N N . VAL A 1 86 ? -1.984 7.755 5.168 1.00 93.12 86 VAL A N 1
ATOM 702 C CA . VAL A 1 86 ? -3.348 7.373 5.575 1.00 93.12 86 VAL A CA 1
ATOM 703 C C . VAL A 1 86 ? -3.395 5.958 6.146 1.00 93.12 86 VAL A C 1
ATOM 705 O O . VAL A 1 86 ? -4.066 5.733 7.154 1.00 93.12 86 VAL A O 1
ATOM 708 N N . LEU A 1 87 ? -2.667 5.010 5.549 1.00 94.12 87 LEU A N 1
ATOM 709 C CA . LEU A 1 87 ? -2.617 3.638 6.054 1.00 94.12 87 LEU A CA 1
ATOM 710 C C . LEU A 1 87 ? -2.007 3.570 7.462 1.00 94.12 87 LEU A C 1
ATOM 712 O O . LEU A 1 87 ? -2.587 2.962 8.358 1.00 94.12 87 LEU A O 1
ATOM 716 N N . ILE A 1 88 ? -0.870 4.228 7.689 1.00 92.56 88 ILE A N 1
ATOM 717 C CA . ILE A 1 88 ? -0.235 4.267 9.013 1.00 92.56 88 ILE A CA 1
ATOM 718 C C . ILE A 1 88 ? -1.134 4.991 10.015 1.00 92.56 88 ILE A C 1
ATOM 720 O O . ILE A 1 88 ? -1.313 4.512 11.134 1.00 92.56 88 ILE A O 1
ATOM 724 N N . GLU A 1 89 ? -1.739 6.110 9.621 1.00 90.56 89 GLU A N 1
ATOM 725 C CA . GLU A 1 89 ? -2.582 6.898 10.514 1.00 90.56 89 GLU A CA 1
ATOM 726 C C . GLU A 1 89 ? -3.834 6.142 10.985 1.00 90.56 89 GLU A C 1
ATOM 728 O O . GLU A 1 89 ? -4.299 6.369 12.100 1.00 90.56 89 GLU A O 1
ATOM 733 N N . ASN A 1 90 ? -4.381 5.245 10.165 1.00 91.38 90 ASN A N 1
ATOM 734 C CA . ASN A 1 90 ? -5.651 4.575 10.461 1.00 91.38 90 ASN A CA 1
ATOM 735 C C . ASN A 1 90 ? -5.500 3.133 10.950 1.00 91.38 90 ASN A C 1
ATOM 737 O O . ASN A 1 90 ? -6.434 2.597 11.544 1.00 91.38 90 ASN A O 1
ATOM 741 N N . PHE A 1 91 ? -4.355 2.502 10.693 1.00 91.62 91 PHE A N 1
ATOM 742 C CA . PHE A 1 91 ? -4.177 1.072 10.932 1.00 91.62 91 PHE A CA 1
ATOM 743 C C . PHE A 1 91 ? -2.908 0.724 11.718 1.00 91.62 91 PHE A C 1
ATOM 745 O O . PHE A 1 91 ? -2.625 -0.453 11.915 1.00 91.62 91 PHE A O 1
ATOM 752 N N . SER A 1 92 ? -2.141 1.713 12.191 1.00 84.56 92 SER A N 1
ATOM 753 C CA . SER A 1 92 ? -1.076 1.454 13.164 1.00 84.56 92 SER A CA 1
ATOM 754 C C . SER A 1 92 ? -1.610 1.437 14.603 1.00 84.56 92 SER A C 1
ATOM 756 O O . SER A 1 92 ? -2.477 2.228 14.991 1.00 84.56 92 SER A O 1
ATOM 758 N N . GLU A 1 93 ? -1.046 0.565 15.440 1.00 72.75 93 GLU A N 1
ATOM 759 C CA . GLU A 1 93 ? -1.383 0.467 16.872 1.00 72.75 93 GLU A CA 1
ATOM 760 C C . GLU A 1 93 ? -1.200 1.794 17.617 1.00 72.75 93 GLU A C 1
ATOM 762 O O . GLU A 1 93 ? -1.997 2.137 18.492 1.00 72.75 93 GLU A O 1
ATOM 767 N N . ARG A 1 94 ? -0.194 2.584 17.223 1.00 61.19 94 ARG A N 1
ATOM 768 C CA . ARG A 1 94 ? 0.125 3.870 17.857 1.00 61.19 94 ARG A CA 1
ATOM 769 C C . ARG A 1 94 ? -1.029 4.871 17.749 1.00 61.19 94 ARG A C 1
ATOM 771 O O . ARG A 1 94 ? -1.298 5.590 18.707 1.00 61.19 94 ARG A O 1
ATOM 778 N N . ASN A 1 95 ? -1.751 4.861 16.629 1.00 54.88 95 ASN A N 1
ATOM 779 C CA . ASN A 1 95 ? -2.938 5.696 16.449 1.00 54.88 95 ASN A CA 1
ATOM 780 C C . ASN A 1 95 ? -4.216 5.050 16.976 1.00 54.88 95 ASN A C 1
ATOM 782 O O . ASN A 1 95 ? -5.129 5.768 17.371 1.00 54.88 95 ASN A O 1
ATOM 786 N N . THR A 1 96 ? -4.271 3.722 17.066 1.00 55.66 96 THR A N 1
ATOM 787 C CA . THR A 1 96 ? -5.406 3.032 17.692 1.00 55.66 96 THR A CA 1
ATOM 788 C C . THR A 1 96 ? -5.522 3.420 19.170 1.00 55.66 96 THR A C 1
ATOM 790 O O . THR A 1 96 ? -6.621 3.705 19.635 1.00 55.66 96 THR A O 1
ATOM 793 N N . PHE A 1 97 ? -4.399 3.543 19.891 1.00 57.53 97 PHE A N 1
ATOM 794 C CA . PHE A 1 97 ? -4.390 4.045 21.271 1.00 57.53 97 PHE A CA 1
ATOM 795 C C . PHE A 1 97 ? -4.903 5.489 21.382 1.00 57.53 97 PHE A C 1
ATOM 797 O O . PHE A 1 97 ? -5.779 5.758 22.200 1.00 57.53 97 PHE A O 1
ATOM 804 N N . LEU A 1 98 ? -4.411 6.410 20.545 1.00 56.72 98 LEU A N 1
ATOM 805 C CA . LEU A 1 98 ? -4.836 7.817 20.574 1.00 56.72 98 LEU A CA 1
ATOM 806 C C . LEU A 1 98 ? -6.316 7.980 20.191 1.00 56.72 98 LEU A C 1
ATOM 808 O O . LEU A 1 98 ? -7.049 8.692 20.869 1.00 56.72 98 LEU A O 1
ATOM 812 N N . GLN A 1 99 ? -6.795 7.254 19.179 1.00 58.78 99 GLN A N 1
ATOM 813 C CA . GLN A 1 99 ? -8.209 7.264 18.790 1.00 58.78 99 GLN A CA 1
ATOM 814 C C . GLN A 1 99 ? -9.120 6.625 19.851 1.00 58.78 99 GLN A C 1
ATOM 816 O O . GLN A 1 99 ? -10.255 7.070 20.038 1.00 58.78 99 GLN A O 1
ATOM 821 N N . LEU A 1 100 ? -8.653 5.583 20.550 1.00 59.59 100 LEU A N 1
ATOM 822 C CA . LEU A 1 100 ? -9.366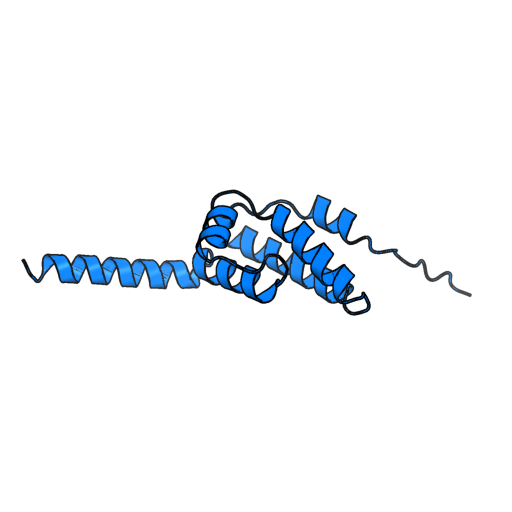 4.999 21.691 1.00 59.59 100 LEU A CA 1
ATOM 823 C C . LEU A 1 100 ? -9.391 5.959 22.885 1.00 59.59 100 LEU A C 1
ATOM 825 O O . LEU A 1 100 ? -10.436 6.084 23.518 1.00 59.59 100 LEU A O 1
ATOM 829 N N . HIS A 1 101 ? -8.294 6.671 23.152 1.00 60.78 101 HIS A N 1
ATOM 830 C CA . HIS A 1 101 ? -8.217 7.699 24.190 1.00 60.78 101 HIS A CA 1
ATOM 831 C C . HIS A 1 101 ? -9.186 8.854 23.907 1.00 60.78 101 HIS A C 1
ATOM 833 O O . HIS A 1 101 ? -10.030 9.161 24.741 1.00 60.78 101 HIS A O 1
ATOM 839 N N . GLU A 1 102 ? -9.162 9.426 22.699 1.00 62.44 102 GLU A N 1
ATOM 840 C CA . GLU A 1 102 ? -10.093 10.490 22.295 1.00 62.44 102 GLU A CA 1
ATOM 841 C C . GLU A 1 102 ? -11.563 10.038 22.341 1.00 62.44 102 GLU A C 1
ATOM 843 O O . GLU A 1 102 ? -12.453 10.805 22.719 1.00 62.44 102 GLU A O 1
ATOM 848 N N . LYS A 1 103 ? -11.852 8.782 21.968 1.00 63.22 103 LYS A N 1
ATOM 849 C CA . LYS A 1 103 ? -13.197 8.204 22.119 1.00 63.22 103 LYS A CA 1
ATOM 850 C C . LYS A 1 103 ? -13.589 8.049 23.587 1.00 63.22 103 LYS A C 1
ATOM 852 O O . LYS A 1 103 ? -14.729 8.362 23.927 1.00 63.22 103 LYS A O 1
ATOM 857 N N . ALA A 1 104 ? -12.681 7.585 24.441 1.00 63.25 104 ALA A N 1
ATOM 858 C CA . ALA A 1 104 ? -12.926 7.439 25.871 1.00 63.25 104 ALA A C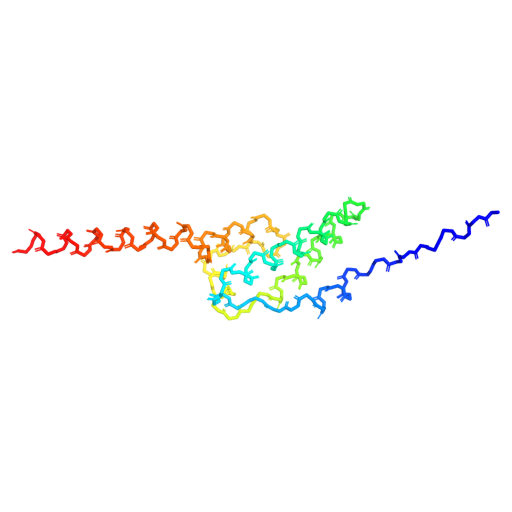A 1
ATOM 859 C C . ALA A 1 104 ? -13.192 8.800 26.535 1.00 63.25 104 ALA A C 1
ATOM 861 O O . ALA A 1 104 ? -14.175 8.939 27.261 1.00 63.25 104 ALA A O 1
ATOM 862 N N . GLU A 1 105 ? -12.408 9.831 26.212 1.00 65.69 105 GLU A N 1
ATOM 863 C CA . GLU A 1 105 ? -12.614 11.193 26.720 1.00 65.69 105 GLU A CA 1
ATOM 864 C C . GLU A 1 105 ? -13.963 11.786 26.296 1.00 65.69 105 GLU A C 1
ATOM 866 O O . GLU A 1 105 ? -14.655 12.395 27.115 1.00 65.69 105 GLU A O 1
ATOM 871 N N . LYS A 1 106 ? -14.395 11.556 25.047 1.00 66.06 106 LYS A N 1
ATOM 872 C CA . LYS A 1 106 ? -15.717 11.996 24.565 1.00 66.06 106 LYS A CA 1
ATOM 873 C C . LYS A 1 106 ? -16.876 11.312 25.294 1.00 66.06 106 LYS A C 1
ATOM 875 O O . LYS A 1 106 ? -17.897 11.952 25.537 1.00 66.06 106 LYS A O 1
ATOM 880 N N . VAL A 1 107 ? -16.739 10.033 25.649 1.00 63.78 107 VAL A N 1
ATOM 881 C CA . VAL A 1 107 ? -17.751 9.300 26.433 1.00 63.78 107 VAL A CA 1
ATOM 882 C C . VAL A 1 107 ? -17.794 9.802 27.879 1.00 63.78 107 VAL A C 1
ATOM 884 O O . VAL A 1 107 ? -18.880 10.008 28.417 1.00 63.78 107 VAL A O 1
ATOM 887 N N . ILE A 1 108 ? -16.634 10.066 28.486 1.00 56.28 108 ILE A N 1
ATOM 888 C CA . ILE A 1 108 ? -16.534 10.610 29.847 1.00 56.28 108 ILE A CA 1
ATOM 889 C C . ILE A 1 108 ? -17.167 12.005 29.923 1.00 56.28 108 ILE A C 1
ATOM 891 O O . ILE A 1 108 ? -18.001 12.243 30.792 1.00 56.28 108 ILE A O 1
ATOM 895 N N . HIS A 1 109 ? -16.857 12.906 28.984 1.00 53.28 109 HIS A N 1
ATOM 896 C CA . HIS A 1 109 ? -17.457 14.246 28.960 1.00 53.28 109 HIS A CA 1
ATOM 897 C C . HIS A 1 109 ? -18.984 14.203 28.836 1.00 53.28 109 HIS A C 1
ATOM 899 O O . HIS A 1 109 ? -19.671 14.939 29.542 1.00 53.28 109 HIS A O 1
ATOM 905 N N . LYS A 1 110 ? -19.522 13.307 27.997 1.00 54.41 110 LYS A N 1
ATOM 906 C CA . LYS A 1 110 ? -20.970 13.160 27.791 1.00 54.41 110 LYS A CA 1
ATOM 907 C C . LYS A 1 110 ? -21.717 12.684 29.045 1.00 54.41 110 LYS A C 1
ATOM 909 O O . LYS A 1 110 ? -22.878 13.033 29.209 1.00 54.41 110 LYS A O 1
ATOM 914 N N . ASN A 1 111 ? -21.055 11.931 29.924 1.00 53.28 111 ASN A N 1
ATOM 915 C CA . ASN A 1 111 ? -21.644 11.413 31.163 1.00 53.28 111 ASN A CA 1
ATOM 916 C C . ASN A 1 111 ? -21.498 12.365 32.364 1.00 53.28 111 ASN A C 1
ATOM 918 O O . ASN A 1 111 ? -22.146 12.144 33.378 1.00 53.28 111 ASN A O 1
ATOM 922 N N . ILE A 1 112 ? -20.649 13.396 32.270 1.00 49.22 112 ILE A N 1
ATOM 923 C CA . ILE A 1 112 ? -20.453 14.403 33.332 1.00 49.22 112 ILE A CA 1
ATOM 924 C C . ILE A 1 112 ? -21.325 15.654 33.099 1.00 49.22 112 ILE A C 1
ATOM 926 O O . ILE A 1 112 ? -21.580 16.405 34.033 1.00 49.22 112 ILE A O 1
ATOM 930 N N . THR A 1 113 ? -21.793 15.895 31.867 1.00 49.91 113 THR A N 1
ATOM 931 C CA . THR A 1 113 ? -22.648 17.052 31.509 1.00 49.91 113 THR A CA 1
ATOM 932 C C . THR A 1 113 ? -24.153 16.744 31.443 1.00 49.91 113 THR A C 1
ATOM 934 O O . THR A 1 113 ? -24.921 17.597 30.997 1.00 49.91 113 THR A O 1
ATOM 937 N N . GLN A 1 114 ? -24.578 15.557 31.886 1.00 42.38 114 GLN A N 1
ATOM 938 C CA . GLN A 1 114 ? -25.985 15.219 32.152 1.00 42.38 114 GLN A CA 1
ATOM 939 C C . GLN A 1 114 ? -26.274 15.319 33.646 1.00 42.38 114 GLN A C 1
ATOM 941 O O . GLN A 1 114 ? -27.397 15.756 33.979 1.00 42.38 114 GLN A O 1
#

pLDDT: mean 82.76, std 16.88, range [39.47, 97.62]